Protein AF-A0A6S6S4S1-F1 (afdb_monomer_lite)

Foldseek 3Di:
DLQVLLVVCCVVVVDPPPDADPQVSDAAEFKPDPVGLVVSVVSCCNNGPPHPHHYDYDPPDDVPDIDPVPDPDDPDPDPVVVVVVVVVVVVVVVPDPCPVVQVVVCVVVVPPDDDD

Radius of gyration: 21.98 Å; chains: 1; bounding box: 42×37×57 Å

Sequence (116 aa):
MGNYFGSWFDRVGLFRPDQCPDSNNVYIYAHNLQRTIATAQSFITNAFPDCSIKAFYRTDMAKGKLDPIFDLVITDNSAEFKQQAITAMTEKLVYLDLTEAYKQISTILDFKNPTL

pLDDT: mean 91.97, std 8.65, range [50.84, 98.5]

Structure (mmCIF, N/CA/C/O backbone):
data_AF-A0A6S6S4S1-F1
#
_entry.id   AF-A0A6S6S4S1-F1
#
loop_
_atom_site.group_PDB
_atom_site.id
_atom_site.type_symbol
_atom_site.label_atom_id
_atom_site.label_alt_id
_atom_site.label_comp_id
_atom_site.label_asym_id
_atom_site.label_entity_id
_atom_site.label_seq_id
_atom_site.pdbx_PDB_ins_code
_atom_site.Cartn_x
_atom_site.Cartn_y
_atom_site.Cartn_z
_atom_site.occupancy
_atom_site.B_iso_or_equiv
_atom_site.auth_seq_id
_atom_site.auth_comp_id
_atom_site.auth_asym_id
_atom_site.auth_atom_id
_atom_site.pdbx_PDB_model_num
ATOM 1 N N . MET A 1 1 ? 5.626 -13.070 -5.539 1.00 93.06 1 MET A N 1
ATOM 2 C CA . MET A 1 1 ? 4.670 -12.209 -6.276 1.00 93.06 1 MET A CA 1
ATOM 3 C C . MET A 1 1 ? 5.296 -11.528 -7.489 1.00 93.06 1 MET A C 1
ATOM 5 O O . MET A 1 1 ? 4.768 -11.739 -8.566 1.00 93.06 1 MET A O 1
ATOM 9 N N . GLY A 1 2 ? 6.400 -10.771 -7.372 1.00 96.19 2 GLY A N 1
ATOM 10 C CA . GLY A 1 2 ? 6.995 -10.065 -8.528 1.00 96.19 2 GLY A CA 1
ATOM 11 C C . GLY A 1 2 ? 7.296 -10.966 -9.736 1.00 96.19 2 GLY A C 1
ATOM 12 O O . GLY A 1 2 ? 6.811 -10.687 -10.821 1.00 96.19 2 GLY A O 1
ATOM 13 N N . ASN A 1 3 ? 7.959 -12.108 -9.526 1.00 95.69 3 ASN A N 1
ATOM 14 C CA . ASN A 1 3 ? 8.274 -13.068 -10.597 1.00 95.69 3 ASN A CA 1
ATOM 15 C C . ASN A 1 3 ? 7.027 -13.590 -11.340 1.00 95.69 3 ASN A C 1
ATOM 17 O O . ASN A 1 3 ? 7.027 -13.690 -12.566 1.00 95.69 3 ASN A O 1
ATOM 21 N N . TYR A 1 4 ? 5.944 -13.858 -10.601 1.00 96.81 4 TYR A N 1
ATOM 22 C CA . TYR A 1 4 ? 4.670 -14.264 -11.194 1.00 96.81 4 TYR A CA 1
ATOM 23 C C . TYR A 1 4 ? 4.121 -13.175 -12.121 1.00 96.81 4 TYR A C 1
ATOM 25 O O . TYR A 1 4 ? 3.729 -13.471 -13.245 1.00 96.81 4 TYR A O 1
ATOM 33 N N . PHE A 1 5 ? 4.119 -11.919 -11.666 1.00 95.50 5 PHE A N 1
ATOM 34 C CA . PHE A 1 5 ? 3.638 -10.805 -12.477 1.00 95.50 5 PHE A CA 1
ATOM 35 C C . PHE A 1 5 ? 4.546 -10.519 -13.671 1.00 95.50 5 PHE A C 1
ATOM 37 O O . PHE A 1 5 ? 4.011 -10.319 -14.750 1.00 95.50 5 PHE A O 1
ATOM 44 N N . GLY A 1 6 ? 5.873 -10.595 -13.518 1.00 93.56 6 GLY A N 1
ATOM 45 C CA . GLY A 1 6 ? 6.815 -10.518 -14.642 1.00 93.56 6 GLY A CA 1
ATOM 46 C C . GLY A 1 6 ? 6.478 -11.547 -15.725 1.00 93.56 6 GLY A C 1
ATOM 47 O O . GLY A 1 6 ? 6.162 -11.184 -16.853 1.00 93.56 6 GLY A O 1
ATOM 48 N N . SER A 1 7 ? 6.362 -12.820 -15.331 1.00 93.56 7 SER A N 1
ATOM 49 C CA . SER A 1 7 ? 5.971 -13.911 -16.240 1.00 93.56 7 SER A CA 1
ATOM 50 C C . SER A 1 7 ? 4.587 -13.702 -16.871 1.00 93.56 7 SER A C 1
ATOM 52 O O . SER A 1 7 ? 4.326 -14.130 -17.997 1.00 93.56 7 SER A O 1
ATOM 54 N N . TRP A 1 8 ? 3.656 -13.093 -16.132 1.00 95.25 8 TRP A N 1
ATOM 55 C CA . TRP A 1 8 ? 2.322 -12.788 -16.637 1.00 95.25 8 TRP A CA 1
ATOM 56 C C . TRP A 1 8 ? 2.344 -11.637 -17.648 1.00 95.25 8 TRP A C 1
ATOM 58 O O . TRP A 1 8 ? 1.680 -11.753 -18.675 1.00 95.25 8 TRP A O 1
ATOM 68 N N . PHE A 1 9 ? 3.127 -10.579 -17.407 1.00 93.75 9 PHE A N 1
ATOM 69 C CA . PHE A 1 9 ? 3.300 -9.462 -18.340 1.00 93.75 9 PHE A CA 1
ATOM 70 C C . PHE A 1 9 ? 3.858 -9.934 -19.685 1.00 93.75 9 PHE A C 1
ATOM 72 O O . PHE A 1 9 ? 3.331 -9.537 -20.725 1.00 93.75 9 PHE A O 1
ATOM 79 N N . ASP A 1 10 ? 4.839 -10.838 -19.667 1.00 91.25 10 ASP A N 1
ATOM 80 C CA . ASP A 1 10 ? 5.392 -11.445 -20.882 1.00 91.25 10 ASP A CA 1
ATOM 81 C C . ASP A 1 10 ? 4.335 -12.275 -21.618 1.00 91.25 10 ASP A C 1
ATOM 83 O O . ASP A 1 10 ? 4.152 -12.148 -22.829 1.00 91.25 10 ASP A O 1
ATOM 87 N N . ARG A 1 11 ? 3.573 -13.093 -20.878 1.00 93.44 11 ARG A N 1
ATOM 88 C CA . ARG A 1 11 ? 2.529 -13.957 -21.450 1.00 93.44 11 ARG A CA 1
ATOM 89 C C . ARG A 1 11 ? 1.441 -13.167 -22.172 1.00 93.44 11 ARG A C 1
ATOM 91 O O . ARG A 1 11 ? 0.948 -13.625 -23.199 1.00 93.44 11 ARG A O 1
ATOM 98 N N . VAL A 1 12 ? 1.028 -12.027 -21.621 1.00 95.12 12 VAL A N 1
ATOM 99 C CA . VAL A 1 12 ? -0.004 -11.178 -22.239 1.00 95.12 12 VAL A CA 1
ATOM 100 C C . VAL A 1 12 ? 0.570 -10.217 -23.286 1.00 95.12 12 VAL A C 1
ATOM 102 O O . VAL A 1 12 ? -0.188 -9.459 -23.885 1.00 95.12 12 VAL A O 1
ATOM 105 N N . GLY A 1 13 ? 1.888 -10.245 -23.517 1.00 92.38 13 GLY A N 1
ATOM 106 C CA . GLY A 1 13 ? 2.570 -9.383 -24.479 1.00 92.38 13 GLY A CA 1
ATOM 107 C C . GLY A 1 13 ? 2.608 -7.911 -24.067 1.00 92.38 13 GLY A C 1
ATOM 108 O O . GLY A 1 13 ? 2.674 -7.044 -24.935 1.00 92.38 13 GLY A O 1
ATOM 109 N N . LEU A 1 14 ? 2.534 -7.617 -22.761 1.00 92.50 14 LEU A N 1
ATOM 110 C CA . LEU A 1 14 ? 2.600 -6.243 -22.254 1.00 92.50 14 LEU A CA 1
ATOM 111 C C . LEU A 1 14 ? 4.010 -5.662 -22.406 1.00 92.50 14 LEU A C 1
ATOM 113 O O . LEU A 1 14 ? 4.167 -4.487 -22.731 1.00 92.50 14 LEU A O 1
ATOM 117 N N . PHE A 1 15 ? 5.024 -6.500 -22.195 1.00 88.94 15 PHE A N 1
ATOM 118 C CA . PHE A 1 15 ? 6.425 -6.173 -22.424 1.00 88.94 15 PHE A CA 1
ATOM 119 C C . PHE A 1 15 ? 7.049 -7.186 -23.376 1.00 88.94 15 PHE A C 1
ATOM 121 O O . PHE A 1 15 ? 6.513 -8.271 -23.610 1.00 88.94 15 PHE A O 1
ATOM 128 N N . ARG A 1 16 ? 8.178 -6.802 -23.971 1.00 83.94 16 ARG A N 1
ATOM 129 C CA . ARG A 1 16 ? 8.965 -7.730 -24.774 1.00 83.94 16 ARG A CA 1
ATOM 130 C C . ARG A 1 16 ? 9.700 -8.678 -23.824 1.00 83.94 16 ARG A C 1
ATOM 132 O O . ARG A 1 16 ? 10.377 -8.170 -22.929 1.00 83.94 16 ARG A O 1
ATOM 139 N N . PRO A 1 17 ? 9.612 -10.002 -24.040 1.00 76.06 17 PRO A N 1
ATOM 140 C CA . PRO A 1 17 ? 10.408 -10.955 -23.280 1.00 76.06 17 PRO A CA 1
ATOM 141 C C . PRO A 1 17 ? 11.893 -10.592 -23.363 1.00 76.06 17 PRO A C 1
ATOM 143 O O . PRO A 1 17 ? 12.357 -10.120 -24.404 1.00 76.06 17 PRO A O 1
ATOM 146 N N . ASP A 1 18 ? 12.617 -10.794 -22.264 1.00 79.12 18 ASP A N 1
ATOM 147 C CA . ASP A 1 18 ? 14.066 -10.569 -22.153 1.00 79.12 18 ASP A CA 1
ATOM 148 C C . ASP A 1 18 ? 14.534 -9.118 -22.396 1.00 79.12 18 ASP A C 1
ATOM 150 O O . ASP A 1 18 ? 15.726 -8.863 -22.578 1.00 79.12 18 ASP A O 1
ATOM 154 N N . GLN A 1 19 ? 13.619 -8.142 -22.371 1.00 87.06 19 GLN A N 1
ATOM 155 C CA . GLN A 1 19 ? 13.946 -6.723 -22.479 1.00 87.06 19 GLN A CA 1
ATOM 156 C C . GLN A 1 19 ? 13.358 -5.937 -21.305 1.00 87.06 19 GLN A C 1
ATOM 158 O O . GLN A 1 19 ? 12.180 -6.059 -20.973 1.00 87.06 19 GLN A O 1
ATOM 163 N N . CYS A 1 20 ? 14.165 -5.055 -20.713 1.00 91.75 20 CYS A N 1
ATOM 164 C CA . CYS A 1 20 ? 13.655 -4.119 -19.718 1.00 91.75 20 CYS A CA 1
ATOM 165 C C . CYS A 1 20 ? 12.601 -3.184 -20.328 1.00 91.75 20 CYS A C 1
ATOM 167 O O . CYS A 1 20 ? 12.815 -2.666 -21.429 1.00 91.75 20 CYS A O 1
ATOM 169 N N . PRO A 1 21 ? 11.489 -2.920 -19.621 1.00 90.31 21 PRO A N 1
ATOM 170 C CA . PRO A 1 21 ? 10.511 -1.949 -20.080 1.00 90.31 21 PRO A CA 1
ATOM 171 C C . PRO A 1 21 ? 11.117 -0.541 -20.071 1.00 90.31 21 PRO A C 1
ATOM 173 O O . PRO A 1 21 ? 11.946 -0.217 -19.215 1.00 90.31 21 PRO A O 1
ATOM 176 N N . ASP A 1 22 ? 10.675 0.313 -20.998 1.00 83.88 22 ASP A N 1
ATOM 177 C CA . ASP A 1 22 ? 11.083 1.719 -21.002 1.00 83.88 22 ASP A CA 1
ATOM 178 C C . ASP A 1 22 ? 10.704 2.398 -19.681 1.00 83.88 22 ASP A C 1
ATOM 180 O O . ASP A 1 22 ? 9.671 2.096 -19.075 1.00 83.88 22 ASP A O 1
ATOM 184 N N . SER A 1 23 ? 11.503 3.380 -19.255 1.00 73.62 23 SER A N 1
ATOM 185 C CA . SER A 1 23 ? 11.325 4.075 -17.971 1.00 73.62 23 SER A CA 1
ATOM 186 C C . SER A 1 23 ? 9.979 4.794 -17.818 1.00 73.62 23 SER A C 1
ATOM 188 O O . SER A 1 23 ? 9.608 5.154 -16.706 1.00 73.62 23 SER A O 1
ATOM 190 N N . ASN A 1 24 ? 9.255 5.007 -18.919 1.00 82.44 24 ASN A N 1
ATOM 191 C CA . ASN A 1 24 ? 7.931 5.632 -18.932 1.00 82.44 24 ASN A CA 1
ATOM 192 C C . ASN A 1 24 ? 6.779 4.614 -18.892 1.00 82.44 24 ASN A C 1
ATOM 194 O O . ASN A 1 24 ? 5.633 5.009 -18.700 1.00 82.44 24 ASN A O 1
ATOM 198 N N . ASN A 1 25 ? 7.063 3.319 -19.065 1.00 88.12 25 ASN A N 1
ATOM 199 C CA . ASN A 1 25 ? 6.036 2.278 -19.154 1.00 88.12 25 ASN A CA 1
ATOM 200 C C . ASN A 1 25 ? 5.691 1.674 -17.788 1.00 88.12 25 ASN A C 1
ATOM 202 O O . ASN A 1 25 ? 4.626 1.082 -17.627 1.00 88.12 25 ASN A O 1
ATOM 206 N N . VAL A 1 26 ? 6.585 1.811 -16.803 1.00 93.12 26 VAL A N 1
ATOM 207 C CA . VAL A 1 26 ? 6.396 1.275 -15.451 1.00 93.12 26 VAL A CA 1
ATOM 208 C C . VAL A 1 26 ? 6.547 2.391 -14.429 1.00 93.12 26 VAL A C 1
ATOM 210 O O . VAL A 1 26 ? 7.638 2.914 -14.210 1.00 93.12 26 VAL A O 1
ATOM 213 N N . TYR A 1 27 ? 5.444 2.711 -13.756 1.00 95.00 27 TYR A N 1
ATOM 214 C CA . TYR A 1 27 ? 5.417 3.641 -12.636 1.00 95.00 27 TYR A CA 1
ATOM 215 C C . TYR A 1 27 ? 4.977 2.907 -11.374 1.00 95.00 27 TYR A C 1
ATOM 217 O O . TYR A 1 27 ? 3.862 2.392 -11.297 1.00 95.00 27 TYR A O 1
ATOM 225 N N . ILE A 1 28 ? 5.864 2.842 -10.383 1.00 96.12 28 ILE A N 1
ATOM 226 C CA . ILE A 1 28 ? 5.590 2.181 -9.107 1.00 96.12 28 ILE A CA 1
ATOM 227 C C . ILE A 1 28 ? 5.610 3.236 -8.019 1.00 96.12 28 ILE A C 1
ATOM 229 O O . ILE A 1 28 ? 6.650 3.831 -7.747 1.00 96.12 28 ILE A O 1
ATOM 233 N N . TYR A 1 29 ? 4.457 3.443 -7.392 1.00 97.75 29 TYR A N 1
ATOM 234 C CA . TYR A 1 29 ? 4.283 4.396 -6.308 1.00 97.75 29 TYR A CA 1
ATOM 235 C C . TYR A 1 29 ? 3.914 3.668 -5.023 1.00 97.75 29 TYR A C 1
ATOM 237 O O . TYR A 1 29 ? 2.975 2.873 -4.993 1.00 97.75 29 TYR A O 1
ATOM 245 N N . ALA A 1 30 ? 4.674 3.925 -3.967 1.00 98.00 30 ALA A N 1
ATOM 246 C CA . ALA A 1 30 ? 4.479 3.329 -2.660 1.00 98.00 30 ALA A CA 1
ATOM 247 C C . ALA A 1 30 ? 4.237 4.415 -1.613 1.00 98.00 30 ALA A C 1
ATOM 249 O O . ALA A 1 30 ? 4.757 5.526 -1.704 1.00 98.00 30 ALA A O 1
ATOM 250 N N . HIS A 1 31 ? 3.505 4.054 -0.563 1.00 96.44 31 HIS A N 1
ATOM 251 C CA . HIS A 1 31 ? 3.414 4.880 0.634 1.00 96.44 31 HIS A CA 1
ATOM 252 C C . HIS A 1 31 ? 4.808 5.087 1.258 1.00 96.44 31 HIS A C 1
ATOM 254 O O . HIS A 1 31 ? 5.692 4.232 1.131 1.00 96.44 31 HIS A O 1
ATOM 260 N N . ASN A 1 32 ? 4.998 6.175 2.008 1.00 95.56 32 ASN A N 1
ATOM 261 C CA . ASN A 1 32 ? 6.283 6.581 2.592 1.00 95.56 32 ASN A CA 1
ATOM 262 C C . ASN A 1 32 ? 6.727 5.775 3.838 1.00 95.56 32 ASN A C 1
ATOM 264 O O . ASN A 1 32 ? 7.568 6.236 4.609 1.00 95.56 32 ASN A O 1
ATOM 268 N N . LEU A 1 33 ? 6.184 4.573 4.062 1.00 95.06 33 LEU A N 1
ATOM 269 C CA . LEU A 1 33 ? 6.584 3.704 5.175 1.00 95.06 33 LEU A CA 1
ATOM 270 C C . LEU A 1 33 ? 7.545 2.617 4.706 1.00 95.06 33 LEU A C 1
ATOM 272 O O . LEU A 1 33 ? 7.419 2.078 3.611 1.00 95.06 33 LEU A O 1
ATOM 276 N N . GLN A 1 34 ? 8.475 2.226 5.578 1.00 95.44 34 GLN A N 1
ATOM 277 C CA . GLN A 1 34 ? 9.506 1.245 5.231 1.00 95.44 34 GLN A CA 1
ATOM 278 C C . GLN A 1 34 ? 8.909 -0.067 4.691 1.00 95.44 34 GLN A C 1
ATOM 280 O O . GLN A 1 34 ? 9.374 -0.557 3.666 1.00 95.44 34 GLN A O 1
ATOM 285 N N . ARG A 1 35 ? 7.836 -0.590 5.303 1.00 96.75 35 ARG A N 1
ATOM 2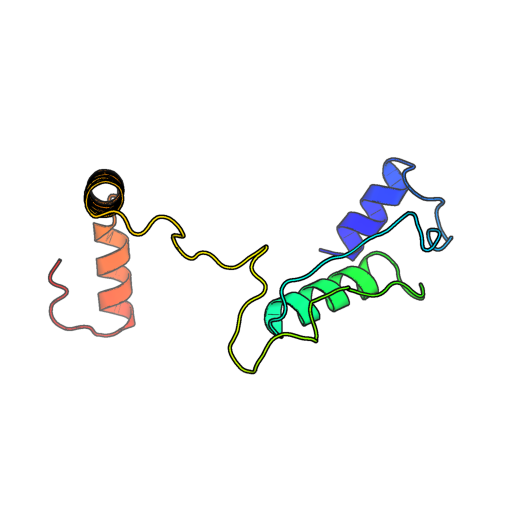86 C CA . ARG A 1 35 ? 7.194 -1.841 4.858 1.00 96.75 35 ARG A CA 1
ATOM 287 C C . ARG A 1 35 ? 6.638 -1.765 3.429 1.00 96.75 35 ARG A C 1
ATOM 289 O O . ARG A 1 35 ? 6.703 -2.751 2.700 1.00 96.75 35 ARG A O 1
ATOM 296 N N . THR A 1 36 ? 6.116 -0.609 3.010 1.00 97.19 36 THR A N 1
ATOM 297 C CA . THR A 1 36 ? 5.561 -0.413 1.661 1.00 97.19 36 THR A CA 1
ATOM 298 C C . THR A 1 36 ? 6.665 -0.162 0.643 1.00 97.19 36 THR A C 1
ATOM 300 O O . THR A 1 36 ? 6.629 -0.746 -0.437 1.00 97.19 36 THR A O 1
ATOM 303 N N . ILE A 1 37 ? 7.693 0.609 1.013 1.00 97.25 37 ILE A N 1
ATOM 304 C CA . ILE A 1 37 ? 8.883 0.834 0.179 1.00 97.25 37 ILE A CA 1
ATOM 305 C C . ILE A 1 37 ? 9.613 -0.491 -0.088 1.00 97.25 37 ILE A C 1
ATOM 307 O O . ILE A 1 37 ? 9.889 -0.818 -1.239 1.00 97.25 37 ILE A O 1
ATOM 311 N N . ALA A 1 38 ? 9.869 -1.291 0.952 1.00 98.00 38 ALA A N 1
ATOM 312 C CA . ALA A 1 38 ? 10.556 -2.576 0.824 1.00 98.00 38 ALA A CA 1
ATOM 313 C C . ALA A 1 38 ? 9.749 -3.587 -0.004 1.00 98.00 38 ALA A C 1
ATOM 315 O O . ALA A 1 38 ? 10.316 -4.326 -0.807 1.00 98.00 38 ALA A O 1
ATOM 316 N N . THR A 1 39 ? 8.420 -3.590 0.141 1.00 98.50 39 THR A N 1
ATOM 317 C CA . THR A 1 39 ? 7.546 -4.433 -0.687 1.00 98.50 39 THR A CA 1
ATOM 318 C C . THR A 1 39 ? 7.612 -4.020 -2.158 1.00 98.50 39 THR A C 1
ATOM 320 O O . THR A 1 39 ? 7.743 -4.883 -3.022 1.00 98.50 39 THR A O 1
ATOM 323 N N . ALA A 1 40 ? 7.585 -2.717 -2.457 1.00 98.19 40 ALA A N 1
ATOM 324 C CA . ALA A 1 40 ? 7.714 -2.213 -3.822 1.00 98.19 40 ALA A CA 1
ATOM 325 C C . ALA A 1 40 ? 9.082 -2.551 -4.436 1.00 98.19 40 ALA A C 1
ATOM 327 O O . ALA A 1 40 ? 9.144 -3.024 -5.567 1.00 98.19 40 ALA A O 1
ATOM 328 N N . GLN A 1 41 ? 10.170 -2.390 -3.679 1.00 97.31 41 GLN A N 1
ATOM 329 C CA . GLN A 1 41 ? 11.515 -2.788 -4.108 1.00 97.31 41 GLN A CA 1
ATOM 330 C C . GLN A 1 41 ? 11.598 -4.294 -4.382 1.00 97.31 41 GLN A C 1
ATOM 332 O O . GLN A 1 41 ? 12.067 -4.699 -5.440 1.00 97.31 41 GLN A O 1
ATOM 337 N N . SER A 1 42 ? 11.071 -5.123 -3.476 1.00 97.81 42 SER A N 1
ATOM 338 C CA . SER A 1 42 ? 11.017 -6.577 -3.660 1.00 97.81 42 SER A CA 1
ATOM 339 C C . SER A 1 42 ? 10.197 -6.967 -4.891 1.00 97.81 42 SER A C 1
ATOM 341 O O . SER A 1 42 ? 10.598 -7.853 -5.647 1.00 97.81 42 SER A O 1
ATOM 343 N N . PHE A 1 43 ? 9.069 -6.296 -5.136 1.00 98.12 43 PHE A N 1
ATOM 344 C CA . PHE A 1 43 ? 8.293 -6.497 -6.354 1.00 98.12 43 PHE A CA 1
ATOM 345 C C . PHE A 1 43 ? 9.118 -6.160 -7.600 1.00 98.12 43 PHE A C 1
ATOM 347 O O . PHE A 1 43 ? 9.207 -7.009 -8.481 1.00 98.12 43 PHE A O 1
ATOM 354 N N . ILE A 1 44 ? 9.765 -4.988 -7.638 1.00 96.38 44 ILE A N 1
ATOM 355 C CA . ILE A 1 44 ? 10.603 -4.533 -8.760 1.00 96.38 44 ILE A CA 1
ATOM 356 C C . ILE A 1 44 ? 11.701 -5.540 -9.077 1.00 96.38 44 ILE A C 1
ATOM 358 O O . ILE A 1 44 ? 11.765 -6.015 -10.205 1.00 96.38 44 ILE A O 1
ATOM 362 N N . THR A 1 45 ? 12.513 -5.913 -8.083 1.00 96.00 45 THR A N 1
ATOM 363 C CA . THR A 1 45 ? 13.644 -6.836 -8.267 1.00 96.00 45 THR A CA 1
ATOM 364 C C . THR A 1 45 ? 13.212 -8.159 -8.891 1.00 96.00 45 THR A C 1
ATOM 366 O O . THR A 1 45 ? 13.957 -8.748 -9.664 1.00 96.00 45 THR A O 1
ATOM 369 N N . ASN A 1 46 ? 12.012 -8.637 -8.557 1.00 95.75 46 ASN A N 1
ATOM 370 C CA . ASN A 1 46 ? 11.531 -9.932 -9.025 1.00 95.75 46 ASN A CA 1
ATOM 371 C C . ASN A 1 46 ? 10.684 -9.856 -10.303 1.00 95.75 46 ASN A C 1
ATOM 373 O O . ASN A 1 46 ? 10.606 -10.852 -11.013 1.00 95.75 46 ASN A O 1
ATOM 377 N N . ALA A 1 47 ? 9.997 -8.741 -10.561 1.00 95.00 47 ALA A N 1
ATOM 378 C CA . ALA A 1 47 ? 9.179 -8.553 -11.762 1.00 95.00 47 ALA A CA 1
ATOM 379 C C . ALA A 1 47 ? 10.000 -8.048 -12.955 1.00 95.00 47 ALA A C 1
ATOM 381 O O . ALA A 1 47 ? 9.662 -8.353 -14.091 1.00 95.00 47 ALA A O 1
ATOM 382 N N . PHE A 1 48 ? 11.067 -7.293 -12.685 1.00 93.94 48 PHE A N 1
ATOM 383 C CA . PHE A 1 48 ? 11.930 -6.661 -13.680 1.00 93.94 48 PHE A CA 1
ATOM 384 C C . PHE A 1 48 ? 13.402 -6.847 -13.273 1.00 93.94 48 PHE A C 1
ATOM 386 O O . PHE A 1 48 ? 14.062 -5.877 -12.881 1.00 93.94 48 PHE A O 1
ATOM 393 N N . PRO A 1 49 ? 13.903 -8.097 -13.269 1.00 92.69 49 PRO A N 1
ATOM 394 C CA . PRO A 1 49 ? 15.277 -8.382 -12.867 1.00 92.69 49 PRO A CA 1
ATOM 395 C C . PRO A 1 49 ? 16.266 -7.585 -13.727 1.00 92.69 49 PRO A C 1
ATOM 397 O O . PRO A 1 49 ? 16.056 -7.412 -14.923 1.00 92.69 49 PRO A O 1
ATOM 400 N N . ASP A 1 50 ? 17.313 -7.056 -13.090 1.00 91.44 50 ASP A N 1
ATOM 401 C CA . ASP A 1 50 ? 18.386 -6.256 -13.707 1.00 91.44 50 ASP A CA 1
ATOM 402 C C . ASP A 1 50 ? 17.951 -4.957 -14.421 1.00 91.44 50 ASP A C 1
ATOM 404 O O . ASP A 1 50 ? 18.772 -4.246 -15.006 1.00 91.44 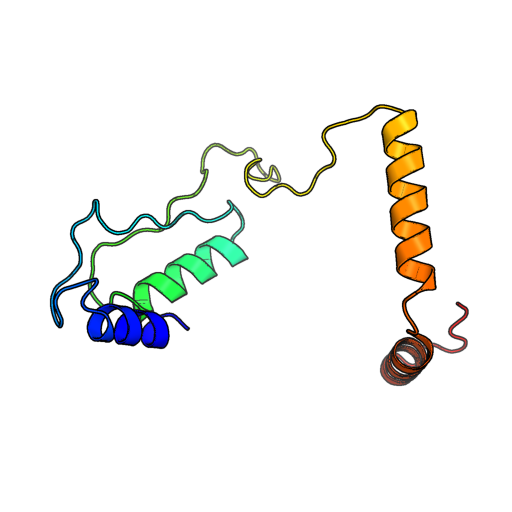50 ASP A O 1
ATOM 408 N N . CYS A 1 51 ? 16.678 -4.569 -14.308 1.00 92.38 51 CYS A N 1
ATOM 409 C CA . CYS A 1 51 ? 16.166 -3.327 -14.870 1.00 92.38 51 CYS A CA 1
ATOM 410 C C . CYS A 1 51 ? 16.316 -2.147 -13.905 1.00 92.38 51 CYS A C 1
ATOM 412 O O . CYS A 1 51 ? 16.103 -2.250 -12.698 1.00 92.38 51 CYS A O 1
ATOM 414 N N . SER A 1 52 ? 16.610 -0.965 -14.454 1.00 92.12 52 SER A N 1
ATOM 415 C CA . SER A 1 52 ? 16.763 0.283 -13.688 1.00 92.12 52 SER A CA 1
ATOM 416 C C . SER A 1 52 ? 15.419 0.935 -13.320 1.00 92.12 52 SER A C 1
ATOM 418 O O . SER A 1 52 ? 15.205 2.123 -13.562 1.00 92.12 52 SER A O 1
ATOM 420 N N . ILE A 1 53 ? 14.505 0.165 -12.727 1.00 93.56 53 ILE A N 1
ATOM 421 C CA . ILE A 1 53 ? 13.194 0.639 -12.259 1.00 93.56 53 ILE A CA 1
ATOM 422 C C . ILE A 1 53 ? 13.283 0.996 -10.776 1.00 93.56 53 ILE A C 1
ATOM 424 O O . ILE A 1 53 ? 13.950 0.322 -9.992 1.00 93.56 53 ILE A O 1
ATOM 428 N N . LYS A 1 54 ? 12.610 2.075 -10.371 1.00 93.50 54 LYS A N 1
ATOM 429 C CA . LYS A 1 54 ? 12.618 2.564 -8.987 1.00 93.50 54 LYS A CA 1
ATOM 430 C C . LYS A 1 54 ? 11.198 2.716 -8.465 1.00 93.50 54 LYS A C 1
ATOM 432 O O . LYS A 1 54 ? 10.281 3.028 -9.217 1.00 93.50 54 LYS A O 1
ATOM 437 N N . ALA A 1 55 ? 11.043 2.523 -7.159 1.00 95.75 55 ALA A N 1
ATOM 438 C CA . ALA A 1 55 ? 9.823 2.891 -6.461 1.00 95.75 55 ALA A CA 1
ATOM 439 C C . ALA A 1 55 ? 9.866 4.386 -6.128 1.00 95.75 55 ALA A C 1
ATOM 441 O O . ALA A 1 55 ? 10.841 4.870 -5.547 1.00 95.75 55 ALA A O 1
ATOM 442 N N . PHE A 1 56 ? 8.801 5.098 -6.470 1.00 96.62 56 PHE A N 1
ATOM 443 C CA . PHE A 1 56 ? 8.562 6.474 -6.066 1.00 96.62 56 PHE A CA 1
ATOM 444 C C . PHE A 1 56 ? 7.760 6.490 -4.766 1.00 96.62 56 PHE A C 1
ATOM 446 O O . PHE A 1 56 ? 6.854 5.683 -4.567 1.00 96.62 56 PHE A O 1
ATOM 453 N N . TYR A 1 57 ? 8.109 7.402 -3.871 1.00 96.44 57 TYR A N 1
ATOM 454 C CA . TYR A 1 57 ? 7.412 7.642 -2.613 1.00 96.44 57 TYR A CA 1
ATOM 455 C C . TYR A 1 57 ? 7.766 9.047 -2.124 1.00 96.44 57 TYR A C 1
ATOM 457 O O . TYR A 1 57 ? 8.791 9.613 -2.513 1.00 96.44 57 TYR A O 1
ATOM 465 N N . ARG A 1 58 ? 6.922 9.625 -1.270 1.00 96.06 58 ARG A N 1
ATOM 466 C CA . ARG A 1 58 ? 7.135 10.976 -0.733 1.00 96.06 58 ARG A CA 1
ATOM 467 C C . ARG A 1 58 ? 8.303 10.986 0.252 1.00 96.06 58 ARG A C 1
ATOM 469 O O . ARG A 1 58 ? 8.277 10.279 1.259 1.00 96.06 58 ARG A O 1
ATOM 476 N N . THR A 1 59 ? 9.318 11.797 -0.030 1.00 92.88 59 THR A N 1
ATOM 477 C CA . THR A 1 59 ? 10.500 11.999 0.832 1.00 92.88 59 THR A CA 1
ATOM 478 C C . THR A 1 59 ? 10.450 13.307 1.617 1.00 92.88 59 THR A C 1
ATOM 480 O O . THR A 1 59 ? 11.225 13.493 2.548 1.00 92.88 59 THR A O 1
ATOM 483 N N . ASP A 1 60 ? 9.527 14.198 1.270 1.00 93.75 60 ASP A N 1
ATOM 484 C CA . ASP A 1 60 ? 9.318 15.513 1.879 1.00 93.75 60 ASP A CA 1
ATOM 485 C C . ASP A 1 60 ? 8.379 15.475 3.095 1.00 93.75 60 ASP A C 1
ATOM 487 O O . ASP A 1 60 ? 8.059 16.505 3.690 1.00 93.75 60 ASP A O 1
ATOM 491 N N . MET A 1 61 ? 7.943 14.280 3.495 1.00 89.56 61 MET A N 1
ATOM 492 C CA . MET A 1 61 ? 7.088 14.096 4.659 1.00 89.56 61 MET A CA 1
ATOM 493 C C . MET A 1 61 ? 7.884 14.302 5.950 1.00 89.56 61 MET A C 1
ATOM 495 O O . MET A 1 61 ? 8.931 13.687 6.162 1.00 89.56 61 MET A O 1
ATOM 499 N N . ALA A 1 62 ? 7.353 15.124 6.858 1.00 87.19 62 ALA A N 1
ATOM 500 C CA . ALA A 1 62 ? 7.905 15.252 8.204 1.00 87.19 62 ALA A CA 1
ATOM 501 C C . ALA A 1 62 ? 7.909 13.893 8.930 1.00 87.19 62 ALA A C 1
ATOM 503 O O . ALA A 1 62 ? 7.073 13.025 8.666 1.00 87.19 62 ALA A O 1
ATOM 504 N N . LYS A 1 63 ? 8.832 13.704 9.883 1.00 80.31 63 LYS A N 1
ATOM 505 C CA . LYS A 1 63 ? 8.957 12.448 10.639 1.00 80.31 63 LYS A CA 1
ATOM 506 C C . LYS A 1 63 ? 7.613 12.064 11.274 1.00 80.31 63 LYS A C 1
ATOM 508 O O . LYS A 1 63 ? 7.065 12.815 12.074 1.00 80.31 63 LYS A O 1
ATOM 513 N N . GLY A 1 64 ? 7.106 10.884 10.921 1.00 79.56 64 GLY A N 1
ATOM 514 C CA . GLY A 1 64 ? 5.829 10.364 11.421 1.00 79.56 64 GLY A CA 1
ATOM 515 C C . GLY A 1 64 ? 4.583 10.852 10.673 1.00 79.56 64 GLY A C 1
ATOM 516 O O . GLY A 1 64 ? 3.485 10.444 11.037 1.00 79.56 64 GLY A O 1
ATOM 517 N N . LYS A 1 65 ? 4.716 11.686 9.632 1.00 90.88 65 LYS A N 1
ATOM 518 C CA . LYS A 1 65 ? 3.608 12.016 8.725 1.00 90.88 65 LYS A CA 1
ATOM 519 C C . LYS A 1 65 ? 3.492 10.975 7.617 1.00 90.88 65 LYS A C 1
ATOM 521 O O . LYS A 1 65 ? 4.501 10.499 7.096 1.00 90.88 65 LYS A O 1
ATOM 526 N N . LEU A 1 66 ? 2.254 10.635 7.284 1.00 94.06 66 LEU A N 1
ATOM 527 C CA . LEU A 1 66 ? 1.900 9.661 6.261 1.00 94.06 66 LEU A CA 1
ATOM 528 C C . LEU A 1 66 ? 1.628 10.380 4.942 1.00 94.06 66 LEU A C 1
ATOM 530 O O . LEU A 1 66 ? 1.177 11.527 4.941 1.00 94.06 66 LEU A O 1
ATOM 534 N N . ASP A 1 67 ? 1.949 9.729 3.830 1.00 95.56 67 ASP A N 1
ATOM 535 C CA . ASP A 1 67 ? 1.570 10.224 2.513 1.00 95.56 67 ASP A CA 1
ATOM 536 C C . ASP A 1 67 ? 0.032 10.265 2.413 1.00 95.56 67 ASP A C 1
ATOM 538 O O . ASP A 1 67 ? -0.589 9.204 2.514 1.00 95.56 67 ASP A O 1
ATOM 542 N N . PRO A 1 68 ? -0.588 11.444 2.190 1.00 93.88 68 PRO A N 1
ATOM 543 C CA . PRO A 1 68 ? -2.043 11.596 2.176 1.00 93.88 68 PRO A CA 1
ATOM 544 C C . PRO A 1 68 ? -2.762 10.697 1.169 1.00 93.88 68 PRO A C 1
ATOM 546 O O . PRO A 1 68 ? -3.934 10.400 1.364 1.00 93.88 68 PRO A O 1
ATOM 549 N N . ILE A 1 69 ? -2.077 10.244 0.110 1.00 95.44 69 ILE A N 1
ATOM 550 C CA . ILE A 1 69 ? -2.659 9.315 -0.870 1.00 95.44 69 ILE A CA 1
ATOM 551 C C . ILE A 1 69 ? -3.017 7.968 -0.226 1.00 95.44 69 ILE A C 1
ATOM 553 O O . ILE A 1 69 ? -3.963 7.320 -0.671 1.00 95.44 69 ILE A O 1
ATOM 557 N N . PHE A 1 70 ? -2.295 7.544 0.818 1.00 95.50 70 PHE A N 1
ATOM 558 C CA . PHE A 1 70 ? -2.602 6.301 1.531 1.00 95.50 70 PHE A CA 1
ATOM 559 C C . PHE A 1 70 ? -2.876 6.487 3.027 1.00 95.50 70 PHE A C 1
ATOM 561 O O . PHE A 1 70 ? -2.944 5.495 3.757 1.00 95.50 70 PHE A O 1
ATOM 568 N N . ASP A 1 71 ? -3.032 7.725 3.494 1.00 92.25 71 ASP A N 1
ATOM 569 C CA . ASP A 1 71 ? -3.422 7.986 4.874 1.00 92.25 71 ASP A CA 1
ATOM 570 C C . ASP A 1 71 ? -4.923 7.706 5.051 1.00 92.25 71 ASP A C 1
ATOM 572 O O . ASP A 1 71 ? -5.766 8.305 4.387 1.00 92.25 71 ASP A O 1
ATOM 576 N N . LEU A 1 72 ? -5.268 6.773 5.941 1.00 90.69 72 LEU A N 1
ATOM 577 C CA . LEU A 1 72 ? -6.645 6.306 6.163 1.00 90.69 72 LEU A CA 1
ATOM 578 C C . LEU A 1 72 ? -7.359 7.127 7.245 1.00 90.69 72 LEU A C 1
ATOM 580 O O . LEU A 1 72 ? -8.100 6.589 8.071 1.00 90.69 72 LEU A O 1
ATOM 584 N N . VAL A 1 73 ? -7.106 8.433 7.273 1.00 92.06 73 VAL A N 1
ATOM 585 C CA . VAL A 1 73 ? -7.751 9.353 8.209 1.00 92.06 73 VAL A CA 1
ATOM 586 C C . VAL A 1 73 ? -9.058 9.878 7.632 1.00 92.06 73 VAL A C 1
ATOM 588 O O . VAL A 1 73 ? -9.157 10.223 6.457 1.00 92.06 73 VAL A O 1
ATOM 591 N N . ILE A 1 74 ? -10.074 9.974 8.487 1.00 93.81 74 ILE A N 1
ATOM 592 C CA . ILE A 1 74 ? -11.307 10.685 8.156 1.00 93.81 74 ILE A CA 1
ATOM 593 C C . ILE A 1 74 ? -10.976 12.176 8.028 1.00 93.81 74 ILE A C 1
ATOM 595 O O . ILE A 1 74 ? -10.474 12.788 8.973 1.00 93.81 74 ILE A O 1
ATOM 599 N N . THR A 1 75 ? -11.272 12.759 6.868 1.00 94.00 75 THR A N 1
ATOM 600 C CA . THR A 1 75 ? -11.038 14.184 6.589 1.00 94.00 75 THR A CA 1
ATOM 601 C C . THR A 1 75 ? -12.255 15.067 6.873 1.00 94.00 75 THR A C 1
ATOM 603 O O . THR A 1 75 ? -12.099 16.278 6.995 1.00 94.00 75 THR A O 1
ATOM 606 N N . ASP A 1 76 ? -13.452 14.481 6.988 1.00 96.19 76 ASP A N 1
ATOM 607 C CA . ASP A 1 76 ? -14.675 15.172 7.418 1.00 96.19 76 ASP A CA 1
ATOM 608 C C . ASP A 1 76 ? -14.806 15.101 8.947 1.00 96.19 76 ASP A C 1
ATOM 610 O O . ASP A 1 76 ? -15.024 14.038 9.529 1.00 96.19 76 ASP A O 1
ATOM 614 N N . ASN A 1 77 ? -14.642 16.245 9.608 1.00 94.56 77 ASN A N 1
ATOM 615 C CA . ASN A 1 77 ? -14.680 16.358 11.063 1.00 94.56 77 ASN A CA 1
ATOM 616 C C . ASN A 1 77 ? -16.044 16.809 11.614 1.00 94.56 77 ASN A C 1
ATOM 618 O O . ASN A 1 77 ? -16.126 17.150 12.798 1.00 94.56 77 ASN A O 1
ATOM 622 N N . SER A 1 78 ? -17.097 16.822 10.791 1.00 98.19 78 SER A N 1
ATOM 623 C CA . SER A 1 78 ? -18.446 17.167 11.236 1.00 98.19 78 SER A CA 1
ATOM 624 C C . SER A 1 78 ? -18.966 16.163 12.270 1.00 98.19 78 SER A C 1
ATOM 626 O O . SER A 1 78 ? -18.665 14.962 12.242 1.00 98.19 78 SER A O 1
ATOM 628 N N . ALA A 1 79 ? -19.751 16.659 13.229 1.00 98.00 79 ALA A N 1
ATOM 629 C CA . ALA A 1 79 ? -20.343 15.812 14.261 1.00 98.00 79 ALA A CA 1
ATOM 630 C C . ALA A 1 79 ? -21.341 14.819 13.646 1.00 98.00 79 ALA A C 1
ATOM 632 O O . ALA A 1 79 ? -21.440 13.671 14.081 1.00 98.00 79 ALA A O 1
ATOM 633 N N . GLU A 1 80 ? -22.027 15.257 12.593 1.00 98.12 80 GLU A N 1
ATOM 634 C CA . GLU A 1 80 ? -22.979 14.491 11.807 1.00 98.12 80 GLU A CA 1
ATOM 635 C C . GLU A 1 80 ? -22.292 13.304 11.124 1.00 98.12 80 GLU A C 1
ATOM 637 O O . GLU A 1 80 ? -22.720 12.163 11.318 1.00 98.12 80 GLU A O 1
ATOM 642 N N . PHE A 1 81 ? -21.191 13.539 10.395 1.00 98.12 81 PHE A N 1
ATOM 643 C CA . PHE A 1 81 ? -20.437 12.459 9.754 1.00 98.12 81 PHE A CA 1
ATOM 644 C C . PHE A 1 81 ? -19.873 11.485 10.787 1.00 98.12 81 PHE A C 1
ATOM 646 O O . PHE A 1 81 ? -19.975 10.269 10.622 1.00 98.12 81 PHE A O 1
ATOM 653 N N . LYS A 1 82 ? -19.337 11.997 11.902 1.00 97.69 82 LYS A N 1
ATOM 654 C CA . LYS A 1 82 ? -18.829 11.152 12.987 1.00 97.69 82 LYS A CA 1
ATOM 655 C C . LYS A 1 82 ? -19.905 10.205 13.524 1.00 97.69 82 LYS A C 1
ATOM 657 O O . LYS A 1 82 ? -19.633 9.017 13.705 1.00 97.69 82 LYS A O 1
ATOM 662 N N . GLN A 1 83 ? -21.117 10.704 13.767 1.00 98.19 83 GLN A N 1
ATOM 663 C CA . GLN A 1 83 ? -22.218 9.876 14.258 1.00 98.19 83 GLN A CA 1
ATOM 664 C C . GLN A 1 83 ? -22.639 8.821 13.225 1.00 98.19 83 GLN A C 1
ATOM 666 O O . GLN A 1 83 ? -22.876 7.665 13.585 1.00 98.19 83 GLN A O 1
ATOM 671 N N . GLN A 1 84 ? -22.686 9.191 11.944 1.00 98.00 84 GLN A N 1
ATOM 672 C CA . GLN A 1 84 ? -22.983 8.259 10.853 1.00 98.00 84 GLN A CA 1
ATOM 673 C C . GLN A 1 84 ? -21.921 7.158 10.747 1.00 98.00 84 GLN A C 1
ATOM 675 O O . GLN A 1 84 ? -22.270 5.980 10.684 1.00 98.00 84 GLN A O 1
ATOM 680 N N . ALA A 1 85 ? -20.636 7.517 10.803 1.00 97.38 85 ALA A N 1
ATOM 681 C CA . ALA A 1 85 ? -19.528 6.571 10.732 1.00 97.38 85 ALA A CA 1
ATOM 682 C C . ALA A 1 85 ? -19.563 5.557 11.887 1.00 97.38 85 ALA A C 1
ATOM 684 O O . ALA A 1 85 ? -19.466 4.355 11.646 1.00 97.38 85 ALA A O 1
ATOM 685 N N . ILE A 1 86 ? -19.773 6.013 13.129 1.00 97.25 86 ILE A N 1
ATOM 686 C CA . ILE A 1 86 ? -19.883 5.125 14.300 1.00 97.25 86 ILE A CA 1
ATOM 687 C C . ILE A 1 86 ? -21.074 4.175 14.159 1.00 97.25 86 ILE A C 1
ATOM 689 O O . ILE A 1 86 ? -20.941 2.979 14.428 1.00 97.25 86 ILE A O 1
ATOM 693 N N . THR A 1 87 ? -22.223 4.692 13.722 1.00 97.88 87 THR A N 1
ATOM 694 C CA . THR A 1 87 ? -23.434 3.885 13.526 1.00 97.88 87 THR A CA 1
ATOM 695 C C . THR A 1 87 ? -23.178 2.795 12.486 1.00 97.88 87 THR A C 1
ATOM 697 O O . THR A 1 87 ? -23.353 1.616 12.783 1.00 97.88 87 THR A O 1
ATOM 700 N N . ALA A 1 88 ? -22.633 3.160 11.322 1.00 96.88 88 ALA A N 1
ATOM 701 C CA . ALA A 1 88 ? -22.312 2.215 10.256 1.00 96.88 88 ALA A CA 1
ATOM 702 C C . ALA A 1 88 ? -21.278 1.156 10.685 1.00 96.88 88 ALA A C 1
ATOM 704 O O . ALA A 1 88 ? -21.429 -0.024 10.367 1.00 96.88 88 ALA A O 1
ATOM 705 N N . MET A 1 89 ? -20.235 1.546 11.429 1.00 96.94 89 MET A N 1
ATOM 706 C CA . MET A 1 89 ? -19.237 0.606 11.955 1.00 96.94 89 MET A CA 1
ATOM 707 C C . MET A 1 89 ? -19.849 -0.370 12.967 1.00 96.94 89 MET A C 1
ATOM 709 O O . MET A 1 89 ? -19.553 -1.563 12.921 1.00 96.94 89 MET A O 1
ATOM 713 N N . THR A 1 90 ? -20.723 0.122 13.849 1.00 96.62 90 THR A N 1
ATOM 714 C CA . THR A 1 90 ? -21.402 -0.697 14.863 1.00 96.62 90 THR A CA 1
ATOM 715 C C . THR A 1 90 ? -22.355 -1.691 14.210 1.00 96.62 90 THR A C 1
ATOM 717 O O . THR A 1 90 ? -22.318 -2.877 14.526 1.00 96.62 90 THR A O 1
ATOM 720 N N . GLU A 1 91 ? -23.155 -1.241 13.243 1.00 96.50 91 GLU A N 1
ATOM 721 C CA . GLU A 1 91 ? -24.041 -2.117 12.475 1.00 96.50 91 GLU A CA 1
ATOM 722 C C . GLU A 1 91 ? -23.254 -3.216 11.761 1.00 96.50 91 GLU A C 1
ATOM 724 O O . GLU A 1 91 ? -23.640 -4.380 11.822 1.00 96.50 91 GLU A O 1
ATOM 729 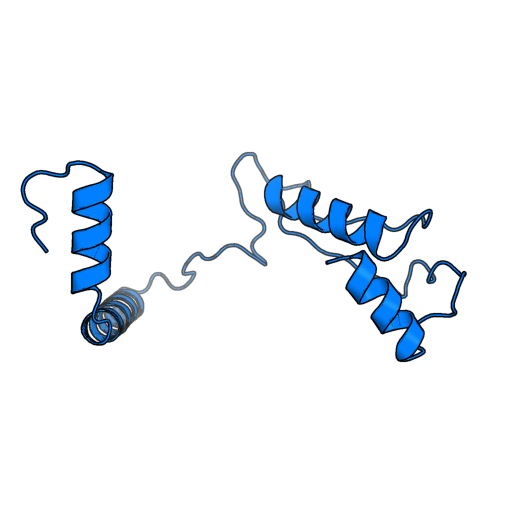N N . LYS A 1 92 ? -22.114 -2.887 11.134 1.00 96.31 92 LYS A N 1
ATOM 730 C CA . LYS A 1 92 ? -21.250 -3.894 10.500 1.00 96.31 92 LYS A CA 1
ATOM 731 C C . LYS A 1 92 ? -20.682 -4.897 11.493 1.00 96.31 92 LYS A C 1
ATOM 733 O O . LYS A 1 92 ? -20.617 -6.074 11.150 1.00 96.31 92 LYS A O 1
ATOM 738 N N . LEU A 1 93 ? -20.306 -4.458 12.693 1.00 94.94 93 LEU A N 1
ATOM 739 C CA . LEU A 1 93 ? -19.781 -5.340 13.731 1.00 94.94 93 LEU A CA 1
ATOM 740 C C . LEU A 1 93 ? -20.825 -6.364 14.199 1.00 94.94 93 LEU A C 1
ATOM 742 O O . LEU A 1 93 ? -20.479 -7.525 14.376 1.00 94.94 93 LEU A O 1
ATOM 746 N N . VAL A 1 94 ? -22.097 -5.967 14.328 1.00 92.50 94 VAL A N 1
ATOM 747 C CA . VAL A 1 94 ? -23.194 -6.863 14.753 1.00 92.50 94 VAL A CA 1
ATOM 748 C C . VAL A 1 94 ? -23.415 -8.030 13.780 1.00 92.50 94 VAL A C 1
ATOM 750 O O . VAL A 1 94 ? -23.843 -9.101 14.200 1.00 92.50 94 VAL A O 1
ATOM 753 N N . TYR A 1 95 ? -23.095 -7.864 12.493 1.00 93.31 95 TYR A N 1
ATOM 754 C CA . TYR A 1 95 ? -23.211 -8.941 11.499 1.00 93.31 95 TYR A CA 1
ATOM 755 C C . TYR A 1 95 ? -22.040 -9.934 11.504 1.00 93.31 95 TYR A C 1
ATOM 757 O O . TYR A 1 95 ? -22.092 -10.929 10.779 1.00 93.31 95 TYR A O 1
ATOM 765 N N . LEU A 1 96 ? -20.977 -9.676 12.269 1.00 95.00 96 LEU A N 1
ATOM 766 C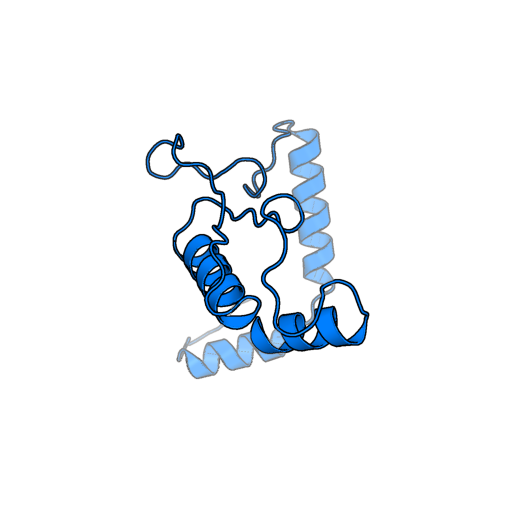 CA . LEU A 1 96 ? -19.827 -10.569 12.357 1.00 95.00 96 LEU A CA 1
ATOM 767 C C . LEU A 1 96 ? -20.008 -11.530 13.537 1.00 95.00 96 LEU A C 1
ATOM 769 O O . LEU A 1 96 ? -19.947 -11.117 14.692 1.00 95.00 96 LEU A O 1
ATOM 773 N N . ASP A 1 97 ? -20.165 -12.824 13.254 1.00 94.69 97 ASP A N 1
ATOM 774 C CA . ASP A 1 97 ? -20.015 -13.857 14.282 1.00 94.69 97 ASP A CA 1
ATOM 775 C C . ASP A 1 97 ? -18.524 -14.128 14.514 1.00 94.69 97 ASP A C 1
ATOM 777 O O . ASP A 1 97 ? -17.845 -14.778 13.715 1.00 94.69 97 ASP A O 1
ATOM 781 N N . LEU A 1 98 ? -18.001 -13.561 15.600 1.00 94.06 98 LEU A N 1
ATOM 782 C CA . LEU A 1 98 ? -16.596 -13.661 15.988 1.00 94.06 98 LEU A CA 1
ATOM 783 C C . LEU A 1 98 ? -16.391 -14.539 17.229 1.00 94.06 98 LEU A C 1
ATOM 785 O O . LEU A 1 98 ? -15.266 -14.630 17.725 1.00 94.06 98 LEU A O 1
ATOM 789 N N . THR A 1 99 ? -17.439 -15.186 17.751 1.00 93.06 99 THR A N 1
ATOM 790 C CA . THR A 1 99 ? -17.394 -15.878 19.049 1.00 93.06 99 THR A CA 1
ATOM 791 C C . THR A 1 99 ? -16.302 -16.948 19.098 1.00 93.06 99 THR A C 1
ATOM 793 O O . THR A 1 99 ? -15.494 -16.965 20.031 1.00 93.06 99 THR A O 1
ATOM 7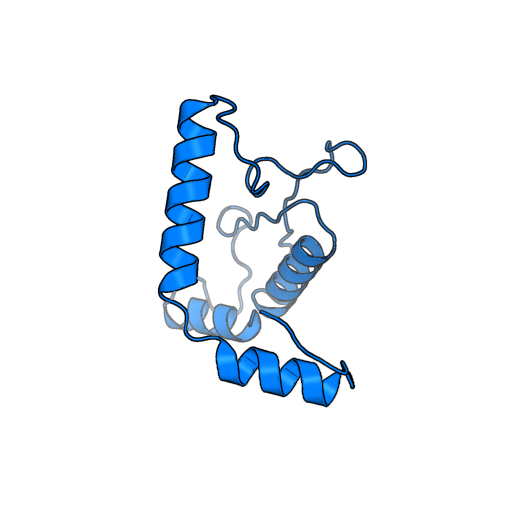96 N N . GLU A 1 100 ? -16.203 -17.796 18.073 1.00 95.31 100 GLU A N 1
ATOM 797 C CA . GLU A 1 100 ? -15.169 -18.837 18.024 1.00 95.31 100 GLU A CA 1
ATOM 798 C C . GLU A 1 100 ? -13.759 -18.259 17.849 1.00 95.31 100 GLU A C 1
ATOM 800 O O . GLU A 1 100 ? -12.816 -18.739 18.481 1.00 95.31 100 GLU A O 1
ATOM 805 N N . ALA A 1 101 ? -13.601 -17.187 17.067 1.00 94.38 101 ALA A N 1
ATOM 806 C CA . ALA A 1 101 ? -12.311 -16.513 16.919 1.00 94.38 101 ALA A CA 1
ATOM 807 C C . ALA A 1 101 ? -11.829 -15.930 18.260 1.00 94.38 101 ALA A C 1
ATOM 809 O O . ALA A 1 101 ? -10.668 -16.108 18.636 1.00 94.38 101 ALA A O 1
ATOM 810 N N . TYR A 1 102 ? -12.724 -15.303 19.031 1.00 93.00 102 TYR A N 1
ATOM 811 C CA . TYR A 1 102 ? -12.401 -14.785 20.362 1.00 93.00 102 TYR A CA 1
ATOM 812 C C . TYR A 1 102 ? -12.066 -15.894 21.362 1.00 93.00 102 TYR A C 1
ATOM 814 O O . TYR A 1 102 ? -11.108 -15.757 22.126 1.00 93.00 102 TYR A O 1
ATOM 822 N N . LYS A 1 103 ? -12.786 -17.021 21.328 1.00 93.81 103 LYS A N 1
ATOM 823 C CA . LYS A 1 103 ? -12.482 -18.193 22.161 1.00 93.81 103 LYS A CA 1
ATOM 824 C C . LYS A 1 103 ? -11.104 -18.780 21.843 1.00 93.81 103 LYS A C 1
ATOM 826 O O . LYS A 1 103 ? -10.342 -19.098 22.760 1.00 93.81 103 LYS A O 1
ATOM 831 N N . GLN A 1 104 ? -10.761 -18.893 20.559 1.00 94.94 104 GLN A N 1
ATOM 832 C CA . GLN A 1 104 ? -9.442 -19.357 20.124 1.00 94.94 104 GLN A CA 1
ATOM 833 C C . GLN A 1 104 ? -8.333 -18.420 20.605 1.00 94.94 104 GLN A C 1
ATOM 835 O O . GLN A 1 104 ? -7.363 -18.883 21.202 1.00 94.94 104 GLN A O 1
ATOM 840 N N . ILE A 1 105 ? -8.493 -17.107 20.417 1.00 94.75 105 ILE A N 1
ATOM 841 C CA . ILE A 1 105 ? -7.505 -16.115 20.863 1.00 94.75 105 ILE A CA 1
ATOM 842 C C . ILE A 1 105 ? -7.349 -16.138 22.388 1.00 94.75 105 ILE A C 1
ATOM 844 O O . ILE A 1 105 ? -6.223 -16.154 22.876 1.00 94.75 105 ILE A O 1
ATOM 848 N N . SER A 1 106 ? -8.447 -16.206 23.146 1.00 92.25 106 SER A N 1
ATOM 849 C CA . SER A 1 106 ? -8.405 -16.327 24.611 1.00 92.25 106 SER A CA 1
ATOM 850 C C . SER A 1 106 ? -7.641 -17.570 25.063 1.00 92.25 106 SER A C 1
ATOM 852 O O . SER A 1 106 ? -6.840 -17.482 25.989 1.00 92.25 106 SER A O 1
ATOM 854 N N . THR A 1 107 ? -7.825 -18.696 24.370 1.00 93.69 107 THR A N 1
ATOM 855 C CA . THR A 1 107 ? -7.096 -19.938 24.659 1.00 93.69 107 THR A CA 1
ATOM 856 C C . THR A 1 107 ? -5.601 -19.791 24.368 1.00 93.69 107 THR A C 1
ATOM 858 O O . THR A 1 107 ? -4.779 -20.156 25.202 1.00 93.69 107 THR A O 1
ATOM 861 N N . ILE A 1 108 ? -5.236 -19.235 23.206 1.00 94.94 108 ILE A N 1
ATOM 862 C CA . ILE A 1 108 ? -3.832 -19.041 22.797 1.00 94.94 108 ILE A CA 1
ATOM 863 C C . ILE A 1 108 ? -3.102 -18.085 23.747 1.00 94.94 108 ILE A C 1
ATOM 865 O O . ILE A 1 108 ? -1.932 -18.297 24.055 1.00 94.94 108 ILE A O 1
ATOM 869 N N . LEU A 1 109 ? -3.783 -17.030 24.197 1.00 94.25 109 LEU A N 1
ATOM 870 C CA . LEU A 1 109 ? -3.205 -15.993 25.051 1.00 94.25 109 LEU A CA 1
ATOM 871 C C . LEU A 1 109 ? -3.325 -16.290 26.558 1.00 94.25 109 LEU A C 1
ATOM 873 O O . LEU A 1 109 ? -2.896 -15.454 27.349 1.00 94.25 109 LEU A O 1
ATOM 877 N N . ASP A 1 110 ? -3.917 -17.426 26.958 1.00 89.31 110 ASP A N 1
ATOM 878 C CA . ASP A 1 110 ? -4.312 -17.740 28.350 1.00 89.31 110 ASP A CA 1
ATOM 879 C C . ASP A 1 110 ? -5.070 -16.578 29.025 1.00 89.31 110 ASP A C 1
ATOM 881 O O . ASP A 1 110 ? -4.866 -16.215 30.188 1.00 89.31 110 ASP A O 1
ATOM 885 N N . PHE A 1 111 ? -5.953 -15.936 28.259 1.00 84.25 111 PHE A N 1
ATOM 886 C CA . PHE A 1 111 ? -6.748 -14.820 28.747 1.00 84.25 111 PHE A CA 1
ATOM 887 C C . PHE A 1 111 ? -7.911 -15.371 29.575 1.00 84.25 111 PHE A C 1
ATOM 889 O O . PHE A 1 111 ? -8.951 -15.757 29.033 1.00 84.25 111 PHE A O 1
ATOM 896 N N . LYS A 1 112 ? -7.729 -15.448 30.897 1.00 64.75 112 LYS A N 1
ATOM 897 C CA . LYS A 1 112 ? -8.762 -15.907 31.834 1.00 64.75 112 LYS A CA 1
ATOM 898 C C . LYS A 1 112 ? -9.918 -14.900 31.858 1.00 64.75 112 LYS A C 1
ATOM 900 O O . LYS A 1 112 ? -9.761 -13.801 32.376 1.00 64.75 112 LYS A O 1
ATOM 905 N N . ASN A 1 113 ? -11.071 -15.323 31.334 1.00 62.88 113 ASN A N 1
ATOM 906 C CA . ASN A 1 113 ? -12.325 -14.570 31.159 1.00 62.88 113 ASN A CA 1
ATOM 907 C C . ASN A 1 113 ? -12.343 -13.612 29.950 1.00 62.88 113 ASN A C 1
ATOM 909 O O . ASN A 1 113 ? -12.234 -12.398 30.124 1.00 62.88 113 ASN A O 1
ATOM 913 N N . PRO A 1 114 ? -12.542 -14.120 28.721 1.00 56.00 114 PRO A N 1
ATOM 914 C CA . PRO A 1 114 ? -12.867 -13.269 27.584 1.00 56.00 114 PRO A CA 1
ATOM 915 C C . PRO A 1 114 ? -14.309 -12.767 27.729 1.00 56.00 114 PRO A C 1
ATOM 917 O O . PRO A 1 114 ? -15.260 -13.458 27.374 1.00 56.00 114 PRO A O 1
ATOM 920 N N . THR A 1 115 ? -14.4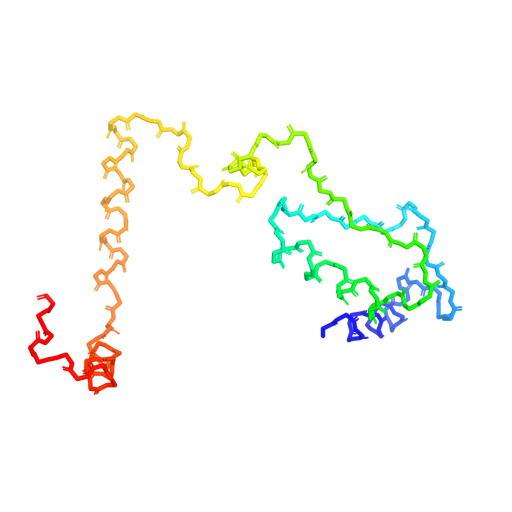92 -11.577 28.290 1.00 54.88 115 THR A N 1
ATOM 921 C CA . THR A 1 115 ? -15.755 -10.847 28.141 1.00 54.88 115 THR A CA 1
ATOM 922 C C . THR A 1 115 ? -15.778 -10.196 26.763 1.00 54.88 115 THR A C 1
ATOM 924 O O . THR A 1 115 ? -14.855 -9.446 26.435 1.00 54.88 115 THR A O 1
ATOM 927 N N . LEU A 1 116 ? -16.817 -10.492 25.980 1.00 50.84 116 LEU A N 1
ATOM 928 C CA . LEU A 1 116 ? -17.309 -9.582 24.945 1.00 50.84 116 LEU A CA 1
ATOM 929 C C . LEU A 1 116 ? -18.159 -8.497 25.605 1.00 50.84 116 LEU A C 1
ATOM 931 O O . LEU A 1 116 ? -18.937 -8.861 26.518 1.00 50.84 116 LEU A O 1
#

Secondary structure (DSSP, 8-state):
-HHHHHHHHHHTTSS-TTSPPPTTT--EE--SSHHHHHHHHHHHHHHSTT----EE--SSPPTTPPPTTT--------HHHHHHHHHHHHHHHHT---HHHHHHHHHHTT-S----